Protein AF-A0A7Y5Q745-F1 (afdb_monomer)

Radius of gyration: 34.88 Å; Cα contacts (8 Å, |Δi|>4): 68; chains: 1; bounding box: 81×30×97 Å

Structure (mmCIF, N/CA/C/O backbone):
data_AF-A0A7Y5Q745-F1
#
_entry.id   AF-A0A7Y5Q745-F1
#
loop_
_atom_site.group_PDB
_atom_site.id
_atom_site.type_symbol
_atom_site.label_atom_id
_atom_site.label_alt_id
_atom_site.label_comp_id
_atom_site.label_asym_id
_atom_site.label_entity_id
_atom_site.label_seq_id
_atom_site.pdbx_PDB_ins_code
_atom_site.Cartn_x
_atom_site.Cartn_y
_atom_site.Cartn_z
_atom_site.occupancy
_atom_site.B_iso_or_equiv
_atom_site.auth_seq_id
_atom_site.auth_comp_id
_atom_site.auth_asym_id
_atom_site.auth_atom_id
_atom_site.pdbx_PDB_model_num
ATOM 1 N N . MET A 1 1 ? -34.577 -1.341 31.190 1.00 65.44 1 MET A N 1
ATOM 2 C CA . MET A 1 1 ? -33.169 -0.999 31.485 1.00 65.44 1 MET A CA 1
ATOM 3 C C . MET A 1 1 ? -32.660 0.020 30.482 1.00 65.44 1 MET A C 1
ATOM 5 O O . MET A 1 1 ? -33.186 0.067 29.373 1.00 65.44 1 MET A O 1
ATOM 9 N N . LYS A 1 2 ? -31.714 0.882 30.873 1.00 74.06 2 LYS A N 1
ATOM 10 C CA . LYS A 1 2 ? -31.113 1.861 29.951 1.00 74.06 2 LYS A CA 1
ATOM 11 C C . LYS A 1 2 ? -30.233 1.124 28.937 1.00 74.06 2 LYS A C 1
ATOM 13 O O . LYS A 1 2 ? -29.593 0.147 29.300 1.00 74.06 2 LYS A O 1
ATOM 18 N N . ARG A 1 3 ? -30.229 1.576 27.681 1.00 87.06 3 ARG A N 1
ATOM 19 C CA . ARG A 1 3 ? -29.323 1.048 26.651 1.00 87.06 3 ARG A CA 1
ATOM 20 C C . ARG A 1 3 ? -27.887 1.476 26.964 1.00 87.06 3 ARG A C 1
ATOM 22 O O . ARG A 1 3 ? -27.687 2.562 27.504 1.00 87.06 3 ARG A O 1
ATOM 29 N N . PHE A 1 4 ? -26.914 0.641 26.606 1.00 91.94 4 PHE A N 1
ATOM 30 C CA . PHE A 1 4 ? -25.501 0.998 26.686 1.00 91.94 4 PHE A CA 1
ATOM 31 C C . PHE A 1 4 ? -25.187 2.168 25.747 1.00 91.94 4 PHE A C 1
ATOM 33 O O . PHE A 1 4 ? -25.482 2.108 24.552 1.00 91.94 4 PHE A O 1
ATOM 40 N N . GLU A 1 5 ? -24.544 3.201 26.280 1.00 91.50 5 GLU A N 1
ATOM 41 C CA . GLU A 1 5 ? -24.056 4.344 25.517 1.00 91.50 5 GLU A CA 1
ATOM 42 C C . GLU A 1 5 ? -22.580 4.556 25.837 1.00 91.50 5 GLU A C 1
ATOM 44 O O . GLU A 1 5 ? -22.200 4.760 26.990 1.00 91.50 5 GLU A O 1
ATOM 49 N N . PHE A 1 6 ? -21.737 4.498 24.805 1.00 94.94 6 PHE A N 1
ATOM 50 C CA . PHE A 1 6 ? -20.313 4.756 24.954 1.00 94.94 6 PHE A CA 1
ATOM 51 C C . PHE A 1 6 ? -20.042 6.264 24.815 1.00 94.94 6 PHE A C 1
ATOM 53 O O . PHE A 1 6 ? -20.293 6.821 23.742 1.00 94.94 6 PHE A O 1
ATOM 60 N N . PRO A 1 7 ? -19.491 6.945 25.839 1.00 94.00 7 PRO A N 1
ATOM 61 C CA . PRO A 1 7 ? -19.324 8.403 25.815 1.00 94.00 7 PRO A CA 1
ATOM 62 C C . PRO A 1 7 ? -18.446 8.918 24.666 1.00 94.00 7 PRO A C 1
ATOM 64 O O . PRO A 1 7 ? -18.603 10.052 24.220 1.00 94.00 7 PRO A O 1
ATOM 67 N N . LEU A 1 8 ? -17.527 8.085 24.168 1.00 95.94 8 LEU A N 1
ATOM 68 C CA . LEU A 1 8 ? -16.593 8.434 23.096 1.00 95.94 8 LEU A CA 1
ATOM 69 C C . LEU A 1 8 ? -16.982 7.826 21.739 1.00 95.94 8 LEU A C 1
ATOM 71 O O . LEU A 1 8 ? -16.137 7.731 20.850 1.00 95.94 8 LEU A O 1
ATOM 75 N N . GLU A 1 9 ? -18.245 7.434 21.539 1.00 95.62 9 GLU A N 1
ATOM 76 C CA . GLU A 1 9 ? -18.700 6.794 20.294 1.00 95.62 9 GLU A CA 1
ATOM 77 C C . GLU A 1 9 ? -18.427 7.659 19.052 1.00 95.62 9 GLU A C 1
ATOM 79 O O . GLU A 1 9 ? -17.956 7.158 18.030 1.00 95.62 9 GLU A O 1
ATOM 84 N N . SER A 1 10 ? -18.642 8.975 19.142 1.00 96.50 10 SER A N 1
ATOM 85 C CA . SER A 1 10 ? -18.343 9.912 18.048 1.00 96.50 10 SER A CA 1
ATOM 86 C C . SER A 1 10 ? -16.850 9.955 17.710 1.00 96.50 10 SER A C 1
ATOM 88 O O . SER A 1 10 ? -16.479 9.964 16.536 1.00 96.50 10 SER A O 1
ATOM 90 N N . VAL A 1 11 ? -15.985 9.928 18.729 1.00 96.69 11 VAL A N 1
ATOM 91 C CA . VAL A 1 11 ? -14.525 9.914 18.547 1.00 96.69 11 VAL A CA 1
ATOM 92 C C . VAL A 1 11 ? -14.086 8.586 17.939 1.00 96.69 11 VAL A C 1
ATOM 94 O O . VAL A 1 11 ? -13.318 8.571 16.979 1.00 96.69 11 VAL A O 1
ATOM 97 N N . LEU A 1 12 ? -14.617 7.467 18.436 1.00 96.69 12 LEU A N 1
ATOM 98 C CA . LEU A 1 12 ? -14.337 6.141 17.895 1.00 96.69 12 LEU A CA 1
ATOM 99 C C . LEU A 1 12 ? -14.751 6.037 16.420 1.00 96.69 12 LEU A C 1
ATOM 101 O O . LEU A 1 12 ? -14.004 5.492 15.605 1.00 96.69 12 LEU A O 1
ATOM 105 N N . ARG A 1 13 ? -15.906 6.599 16.051 1.00 97.12 13 ARG A N 1
ATOM 106 C CA . ARG A 1 13 ? -16.363 6.661 14.657 1.00 97.12 13 ARG A CA 1
ATOM 107 C C . ARG A 1 13 ? -15.403 7.456 13.778 1.00 97.12 13 ARG A C 1
ATOM 109 O O . ARG A 1 13 ? -15.048 6.980 12.703 1.00 97.12 13 ARG A O 1
ATOM 116 N N . LEU A 1 14 ? -14.951 8.619 14.245 1.00 97.62 14 LEU A N 1
ATOM 117 C CA . LEU A 1 14 ? -13.972 9.431 13.523 1.00 97.62 14 LEU A CA 1
ATOM 118 C C . LEU A 1 14 ? -12.650 8.674 13.324 1.00 97.62 14 LEU A C 1
ATOM 120 O O . LEU A 1 14 ? -12.116 8.660 12.220 1.00 97.62 14 LEU A O 1
ATOM 124 N N . ARG A 1 15 ? -12.147 7.979 14.354 1.00 96.94 15 ARG A N 1
ATOM 125 C CA . ARG A 1 15 ? -10.908 7.183 14.249 1.00 96.94 15 ARG A CA 1
ATOM 126 C C . ARG A 1 15 ? -11.051 5.985 13.310 1.00 96.94 15 ARG A C 1
ATOM 128 O O . ARG A 1 15 ? -10.119 5.672 12.578 1.00 96.94 15 ARG A O 1
ATOM 135 N N . ARG A 1 16 ? -12.219 5.336 13.282 1.00 97.62 16 ARG A N 1
ATOM 136 C CA . ARG A 1 16 ? -12.532 4.282 12.298 1.00 97.62 16 ARG A CA 1
ATOM 137 C C . ARG A 1 16 ? -12.517 4.812 10.871 1.00 97.62 16 ARG A C 1
ATOM 139 O O . ARG A 1 16 ? -11.975 4.150 9.992 1.00 97.62 16 ARG A O 1
ATOM 146 N N . PHE A 1 17 ? -13.094 5.991 10.657 1.00 97.94 17 PHE A N 1
ATOM 147 C CA . PHE A 1 17 ? -13.080 6.642 9.353 1.00 97.94 17 PHE A CA 1
ATOM 148 C C . PHE A 1 17 ? -11.652 7.003 8.924 1.00 97.94 17 PHE A C 1
ATOM 150 O O . PHE A 1 17 ? -11.239 6.620 7.836 1.00 97.94 17 PHE A O 1
ATOM 157 N N . ALA A 1 18 ? -10.863 7.608 9.816 1.00 97.50 18 ALA A N 1
ATOM 158 C CA . ALA A 1 18 ? -9.463 7.936 9.547 1.00 97.50 18 ALA A CA 1
ATOM 159 C C . ALA A 1 18 ? -8.610 6.693 9.215 1.00 97.50 18 ALA A C 1
ATOM 161 O O . ALA A 1 18 ? -7.804 6.727 8.287 1.00 97.50 18 ALA A O 1
ATOM 162 N N . GLU A 1 19 ? -8.801 5.565 9.918 1.00 98.06 19 GLU A N 1
ATOM 163 C CA . GLU A 1 19 ? -8.130 4.308 9.551 1.00 98.06 19 GLU A CA 1
ATOM 164 C C . GLU A 1 19 ? -8.559 3.820 8.162 1.00 98.06 19 GLU A C 1
ATOM 166 O O . GLU A 1 19 ? -7.716 3.355 7.392 1.00 98.06 19 GLU A O 1
ATOM 171 N N . ALA A 1 20 ? -9.852 3.903 7.838 1.00 98.25 20 ALA A N 1
ATOM 172 C CA . ALA A 1 20 ? -10.365 3.485 6.538 1.00 98.25 20 ALA A CA 1
ATOM 173 C C . ALA A 1 20 ? -9.781 4.335 5.398 1.00 98.25 20 ALA A C 1
ATOM 175 O O . ALA A 1 20 ? -9.326 3.772 4.402 1.00 98.25 20 ALA A O 1
ATOM 176 N N . GLU A 1 21 ? -9.707 5.657 5.571 1.00 98.31 21 GLU A N 1
ATOM 177 C CA . GLU A 1 21 ? -9.063 6.561 4.612 1.00 98.31 21 GLU A CA 1
ATOM 178 C C . GLU A 1 21 ? -7.567 6.260 4.461 1.00 98.31 21 GLU A C 1
ATOM 180 O O . GLU A 1 21 ? -7.070 6.127 3.342 1.00 98.31 21 GLU A O 1
ATOM 185 N N . ALA A 1 22 ? -6.843 6.072 5.569 1.00 98.25 22 ALA A N 1
ATOM 186 C CA . ALA A 1 22 ? -5.422 5.726 5.527 1.00 98.25 22 ALA A CA 1
ATOM 187 C C . ALA A 1 22 ? -5.180 4.373 4.834 1.00 98.25 22 ALA A C 1
ATOM 189 O O . ALA A 1 22 ? -4.226 4.221 4.066 1.00 98.25 22 ALA A O 1
ATOM 190 N N . ARG A 1 23 ? -6.069 3.395 5.052 1.00 98.44 23 ARG A N 1
ATOM 191 C CA . ARG A 1 23 ? -6.037 2.100 4.365 1.00 98.44 23 ARG A CA 1
ATOM 192 C C . ARG A 1 23 ? -6.264 2.257 2.865 1.00 98.44 23 ARG A C 1
ATOM 194 O O . ARG A 1 23 ? -5.543 1.633 2.089 1.00 98.44 23 ARG A O 1
ATOM 201 N N . GLN A 1 24 ? -7.245 3.059 2.459 1.00 98.56 24 GLN A N 1
ATOM 202 C CA . GLN A 1 24 ? -7.512 3.317 1.047 1.00 98.56 24 GLN A CA 1
ATOM 203 C C . GLN A 1 24 ? -6.310 4.004 0.384 1.00 98.56 24 GLN A C 1
ATOM 205 O O . GLN A 1 24 ? -5.830 3.539 -0.648 1.00 98.56 24 GLN A O 1
ATOM 210 N N . ALA A 1 25 ? -5.748 5.034 1.020 1.00 98.44 25 ALA A N 1
ATOM 211 C CA . ALA A 1 25 ? -4.560 5.722 0.522 1.00 98.44 25 ALA A CA 1
ATOM 212 C C . ALA A 1 25 ? -3.355 4.775 0.362 1.00 98.44 25 ALA A C 1
ATOM 214 O O . ALA A 1 25 ? -2.613 4.870 -0.617 1.00 98.44 25 ALA A O 1
ATOM 215 N N . LEU A 1 26 ? -3.172 3.829 1.292 1.00 98.62 26 LEU A N 1
ATOM 216 C CA . LEU A 1 26 ? -2.154 2.784 1.174 1.00 98.62 26 LEU A CA 1
ATOM 217 C C . LEU A 1 26 ? -2.419 1.856 -0.021 1.00 98.62 26 LEU A C 1
ATOM 219 O O . LEU A 1 26 ? -1.489 1.532 -0.755 1.00 98.62 26 LEU A O 1
ATOM 223 N N . GLN A 1 27 ? -3.667 1.434 -0.240 1.00 98.62 27 GLN A N 1
ATOM 224 C CA . GLN A 1 27 ? -4.025 0.592 -1.386 1.00 98.62 27 GLN A CA 1
ATOM 225 C C . GLN A 1 27 ? -3.738 1.292 -2.718 1.00 98.62 27 GLN A C 1
ATOM 227 O O . GLN A 1 27 ? -3.166 0.682 -3.622 1.00 98.62 27 GLN A O 1
ATOM 232 N N . GLU A 1 28 ? -4.070 2.577 -2.823 1.00 98.56 28 GLU A N 1
ATOM 233 C CA . GLU A 1 28 ? -3.775 3.390 -4.004 1.00 98.56 28 GLU A CA 1
ATOM 234 C C . GLU A 1 28 ? -2.263 3.534 -4.238 1.00 98.56 28 GLU A C 1
ATOM 236 O O . GLU A 1 28 ? -1.797 3.381 -5.368 1.00 98.56 28 GLU A O 1
ATOM 241 N N . ALA A 1 29 ? -1.478 3.767 -3.180 1.00 98.56 29 ALA A N 1
ATOM 242 C CA . ALA A 1 29 ? -0.019 3.838 -3.274 1.00 98.56 29 ALA A CA 1
ATOM 243 C C . ALA A 1 29 ? 0.593 2.507 -3.744 1.00 98.56 29 ALA A C 1
ATOM 245 O O . ALA A 1 29 ? 1.449 2.493 -4.629 1.00 98.56 29 ALA A O 1
ATOM 246 N N . VAL A 1 30 ? 0.110 1.376 -3.217 1.00 98.69 30 VAL A N 1
ATOM 247 C CA . VAL A 1 30 ? 0.548 0.037 -3.644 1.00 98.69 30 VAL A CA 1
ATOM 248 C C . VAL A 1 30 ? 0.197 -0.215 -5.112 1.00 98.69 30 VAL A C 1
ATOM 250 O O . VAL A 1 30 ? 1.033 -0.718 -5.861 1.00 98.69 30 VAL A O 1
ATOM 253 N N . ALA A 1 31 ? -0.999 0.177 -5.558 1.00 98.62 31 ALA A N 1
ATOM 254 C CA . ALA A 1 31 ? -1.400 0.037 -6.958 1.00 98.62 31 ALA A CA 1
ATOM 255 C C . ALA A 1 31 ? -0.498 0.852 -7.905 1.00 98.62 31 ALA A C 1
ATOM 257 O O . ALA A 1 31 ? -0.084 0.344 -8.954 1.00 98.62 31 ALA A O 1
ATOM 258 N N . ARG A 1 32 ? -0.133 2.084 -7.518 1.00 98.50 32 ARG A N 1
ATOM 259 C CA . ARG A 1 32 ? 0.837 2.909 -8.261 1.00 98.50 32 ARG A CA 1
ATOM 260 C C . ARG A 1 32 ? 2.218 2.257 -8.311 1.00 98.50 32 ARG A C 1
ATOM 262 O O . ARG A 1 32 ? 2.786 2.147 -9.394 1.00 98.50 32 ARG A O 1
ATOM 269 N N . ARG A 1 33 ? 2.721 1.764 -7.173 1.00 98.62 33 ARG A N 1
ATOM 270 C CA . ARG A 1 33 ? 4.011 1.059 -7.082 1.00 98.62 33 ARG A CA 1
ATOM 271 C C . ARG A 1 33 ? 4.055 -0.162 -7.999 1.00 98.62 33 ARG A C 1
ATOM 273 O O . ARG A 1 33 ? 5.018 -0.327 -8.740 1.00 98.62 33 ARG A O 1
ATOM 280 N N . ASN A 1 34 ? 3.004 -0.980 -7.998 1.00 98.56 34 ASN A N 1
ATOM 281 C CA . ASN A 1 34 ? 2.922 -2.159 -8.863 1.00 98.56 34 ASN A CA 1
ATOM 282 C C . ASN A 1 34 ? 2.885 -1.769 -10.346 1.00 98.56 34 ASN A C 1
ATOM 284 O O . ASN A 1 34 ? 3.600 -2.349 -11.154 1.00 98.56 34 ASN A O 1
ATOM 288 N N . SER A 1 35 ? 2.129 -0.725 -10.695 1.00 98.38 35 SER A N 1
ATOM 289 C CA . SER A 1 35 ? 2.083 -0.216 -12.072 1.00 98.38 35 SER A CA 1
ATOM 290 C C . SER A 1 35 ? 3.452 0.291 -12.549 1.00 98.38 35 SER A C 1
ATOM 292 O O . SER A 1 35 ? 3.829 0.063 -13.701 1.00 98.38 35 SER A O 1
ATOM 294 N N . ALA A 1 36 ? 4.207 0.962 -11.670 1.00 98.31 36 ALA A N 1
ATOM 295 C CA . ALA A 1 36 ? 5.566 1.420 -11.952 1.00 98.31 36 ALA A CA 1
ATOM 296 C C . ALA A 1 36 ? 6.546 0.245 -12.120 1.00 98.31 36 ALA A C 1
ATOM 298 O O . ALA A 1 36 ? 7.346 0.242 -13.056 1.00 98.31 36 ALA A O 1
ATOM 299 N N . GLU A 1 37 ? 6.446 -0.780 -11.271 1.00 98.56 37 GLU A N 1
ATOM 300 C CA . GLU A 1 37 ? 7.247 -2.001 -11.389 1.00 98.56 37 GLU A CA 1
ATOM 301 C C . GLU A 1 37 ? 6.953 -2.747 -12.699 1.00 98.56 37 GLU A C 1
ATOM 303 O O . GLU A 1 37 ? 7.884 -3.110 -13.418 1.00 98.56 37 GLU A O 1
ATOM 308 N N . ASP A 1 38 ? 5.681 -2.903 -13.069 1.00 98.50 38 ASP A N 1
ATOM 309 C CA . ASP A 1 38 ? 5.273 -3.535 -14.329 1.00 98.50 38 ASP A CA 1
ATOM 310 C C . ASP A 1 38 ? 5.770 -2.758 -15.555 1.00 98.50 38 ASP A C 1
ATOM 312 O O . ASP A 1 38 ? 6.112 -3.343 -16.588 1.00 98.50 38 ASP A O 1
ATOM 316 N N . ALA A 1 39 ? 5.792 -1.424 -15.485 1.00 98.00 39 ALA A N 1
ATOM 317 C CA . ALA A 1 39 ? 6.363 -0.588 -16.537 1.00 98.00 39 ALA A CA 1
ATOM 318 C C . ALA A 1 39 ? 7.876 -0.823 -16.672 1.00 98.00 39 ALA A C 1
ATOM 320 O O . ALA A 1 39 ? 8.353 -1.079 -17.778 1.00 98.00 39 ALA A O 1
ATOM 321 N N . LEU A 1 40 ? 8.605 -0.834 -15.553 1.00 98.38 40 LEU A N 1
ATOM 322 C CA . LEU A 1 40 ? 10.042 -1.101 -15.530 1.00 98.38 40 LEU A CA 1
ATOM 323 C C . LEU A 1 40 ? 10.381 -2.505 -16.044 1.00 98.38 40 LEU A C 1
ATOM 325 O O . LEU A 1 40 ? 11.295 -2.674 -16.851 1.00 98.38 40 LEU A O 1
ATOM 329 N N . GLN A 1 41 ? 9.632 -3.525 -15.621 1.00 98.25 41 GLN A N 1
ATOM 330 C CA . GLN A 1 41 ? 9.830 -4.894 -16.094 1.00 98.25 41 GLN A CA 1
ATOM 331 C C . GLN A 1 41 ? 9.593 -5.018 -17.601 1.00 98.25 41 GLN A C 1
ATOM 333 O O . GLN A 1 41 ? 10.348 -5.717 -18.279 1.00 98.25 41 GLN A O 1
ATOM 338 N N . ARG A 1 42 ? 8.583 -4.328 -18.146 1.00 98.38 42 ARG A N 1
ATOM 339 C CA . ARG A 1 42 ? 8.341 -4.286 -19.595 1.00 98.38 42 ARG A CA 1
ATOM 340 C C . ARG A 1 42 ? 9.515 -3.664 -20.345 1.00 98.38 42 ARG A C 1
ATOM 342 O O . ARG A 1 42 ? 9.991 -4.276 -21.297 1.00 98.38 42 ARG A O 1
ATOM 349 N N . THR A 1 43 ? 10.034 -2.528 -19.885 1.00 98.12 43 THR A N 1
ATOM 350 C CA . THR A 1 43 ? 11.208 -1.887 -20.501 1.00 98.12 43 THR A CA 1
ATOM 351 C C . THR A 1 43 ? 12.445 -2.781 -20.422 1.00 98.12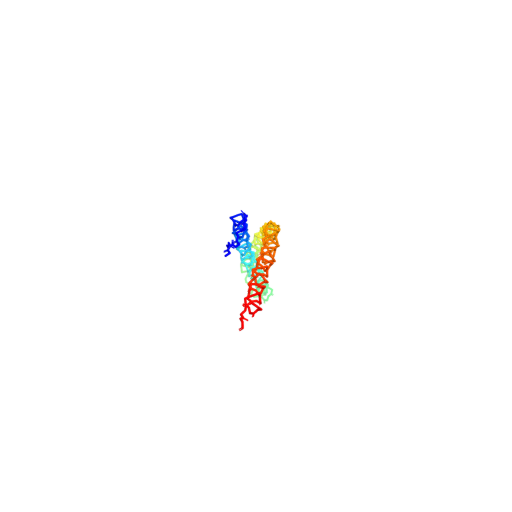 43 THR A C 1
ATOM 353 O O . THR A 1 43 ? 13.151 -2.950 -21.410 1.00 98.12 43 THR A O 1
ATOM 356 N N . ARG A 1 44 ? 12.685 -3.446 -19.284 1.00 97.88 44 ARG A N 1
ATOM 357 C CA . ARG A 1 44 ? 13.801 -4.399 -19.138 1.00 97.88 44 ARG A CA 1
ATOM 358 C C . ARG A 1 44 ? 13.699 -5.579 -20.106 1.00 97.88 44 ARG A C 1
ATOM 360 O O . ARG A 1 44 ? 14.716 -5.996 -20.654 1.00 97.88 44 ARG A O 1
ATOM 367 N N . ARG A 1 45 ? 12.488 -6.091 -20.359 1.00 98.12 45 ARG A N 1
ATOM 368 C CA . ARG A 1 45 ? 12.261 -7.120 -21.391 1.00 98.12 45 ARG A CA 1
ATOM 369 C C . ARG A 1 45 ? 12.563 -6.584 -22.789 1.00 98.12 45 ARG A C 1
ATOM 371 O O . ARG A 1 45 ? 13.284 -7.237 -23.528 1.00 98.12 45 ARG A O 1
ATOM 378 N N . GLN A 1 46 ? 12.113 -5.370 -23.114 1.00 97.69 46 GLN A N 1
ATOM 379 C CA . GLN A 1 46 ? 12.427 -4.729 -24.398 1.00 97.69 46 GLN A CA 1
ATOM 380 C C . GLN A 1 46 ? 13.936 -4.548 -24.609 1.00 97.69 46 GLN A C 1
ATOM 382 O O . GLN A 1 46 ? 14.428 -4.815 -25.702 1.00 97.69 46 GLN A O 1
ATOM 387 N N . ILE A 1 47 ? 14.680 -4.157 -23.567 1.00 97.50 47 ILE A N 1
ATOM 388 C CA . ILE A 1 47 ? 16.149 -4.077 -23.611 1.00 97.50 47 ILE A CA 1
ATOM 389 C C . ILE A 1 47 ? 16.750 -5.453 -23.906 1.00 97.50 47 ILE A C 1
ATOM 391 O O . ILE A 1 47 ? 17.609 -5.570 -24.781 1.00 97.50 47 ILE A O 1
ATOM 395 N N . ALA A 1 48 ? 16.303 -6.499 -23.205 1.00 96.50 48 ALA A N 1
ATOM 396 C CA . ALA A 1 48 ? 16.795 -7.859 -23.416 1.00 96.50 48 ALA A CA 1
ATOM 397 C C . ALA A 1 48 ? 16.525 -8.349 -24.850 1.00 96.50 48 ALA A C 1
ATOM 399 O O . ALA A 1 48 ? 17.434 -8.860 -25.504 1.00 96.50 48 ALA A O 1
ATOM 400 N N . ASP A 1 49 ? 15.319 -8.113 -25.369 1.00 95.00 49 ASP A N 1
ATOM 401 C CA . ASP A 1 49 ? 14.924 -8.483 -26.730 1.00 95.00 49 ASP A CA 1
ATOM 402 C C . ASP A 1 49 ? 15.712 -7.694 -27.788 1.00 95.00 49 ASP A C 1
ATOM 404 O O . ASP A 1 49 ? 16.185 -8.259 -28.776 1.00 95.00 49 ASP A O 1
ATOM 408 N N . ALA A 1 50 ? 15.896 -6.383 -27.598 1.00 93.12 50 ALA A N 1
ATOM 409 C CA . ALA A 1 50 ? 16.711 -5.546 -28.480 1.00 93.12 50 ALA A CA 1
ATOM 410 C C . ALA A 1 50 ? 18.183 -5.987 -28.480 1.00 93.12 50 ALA A C 1
ATOM 412 O O . ALA A 1 50 ? 18.790 -6.113 -29.544 1.00 93.12 50 ALA A O 1
ATOM 413 N N . THR A 1 51 ? 18.728 -6.321 -27.310 1.00 93.94 51 THR A N 1
ATOM 414 C CA . THR A 1 51 ? 20.101 -6.823 -27.170 1.00 93.94 51 THR A CA 1
ATOM 415 C C . THR A 1 51 ? 20.268 -8.179 -27.859 1.00 93.94 51 THR A C 1
ATOM 417 O O . THR A 1 51 ? 21.236 -8.385 -28.591 1.00 93.94 51 THR A O 1
ATOM 420 N N . ALA A 1 52 ? 19.308 -9.095 -27.689 1.00 92.31 52 ALA A N 1
ATOM 421 C CA . ALA A 1 52 ? 19.325 -10.404 -28.340 1.00 92.31 52 ALA A CA 1
ATOM 422 C C . ALA A 1 52 ? 19.238 -10.289 -29.871 1.00 92.31 52 ALA A C 1
ATOM 424 O O . ALA A 1 52 ? 19.987 -10.963 -30.581 1.00 92.31 52 ALA A O 1
ATOM 425 N N . ARG A 1 53 ? 18.377 -9.397 -30.387 1.00 89.25 53 ARG A N 1
ATOM 426 C CA . ARG A 1 53 ? 18.281 -9.098 -31.828 1.00 89.25 53 ARG A CA 1
ATOM 427 C C . ARG A 1 53 ? 19.600 -8.563 -32.379 1.00 89.25 53 ARG A C 1
ATOM 429 O O . ARG A 1 53 ? 20.059 -9.043 -33.414 1.00 89.25 53 ARG A O 1
ATOM 436 N N . LEU A 1 54 ? 20.223 -7.619 -31.672 1.00 88.94 54 LEU A N 1
ATOM 437 C CA . LEU A 1 54 ? 21.502 -7.042 -32.076 1.00 88.94 54 LEU A CA 1
ATOM 438 C C . LEU A 1 54 ? 22.614 -8.099 -32.094 1.00 88.94 54 LEU A C 1
ATOM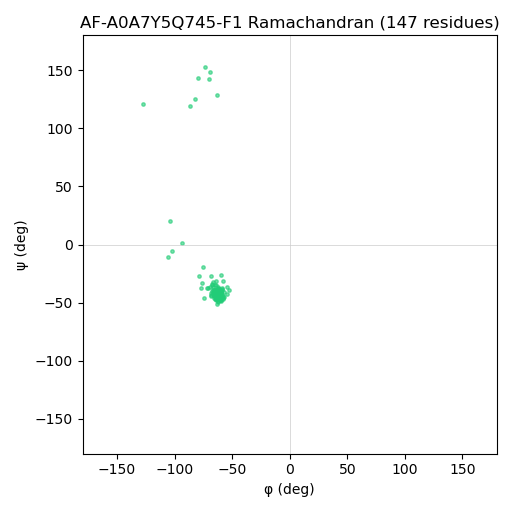 440 O O . LEU A 1 54 ? 23.358 -8.179 -33.065 1.00 88.94 54 LEU A O 1
ATOM 444 N N . ALA A 1 55 ? 22.700 -8.943 -31.063 1.00 87.94 55 ALA A N 1
ATOM 445 C CA . ALA A 1 55 ? 23.705 -10.002 -30.979 1.00 87.94 55 ALA A CA 1
ATOM 446 C C . ALA A 1 55 ? 23.519 -11.091 -32.054 1.00 87.94 55 ALA A C 1
ATOM 448 O O . ALA A 1 55 ? 24.499 -11.548 -32.639 1.00 87.94 55 ALA A O 1
ATOM 449 N N . GLY A 1 56 ? 22.275 -11.495 -32.336 1.00 86.12 56 GLY A N 1
ATOM 450 C CA . GLY A 1 56 ? 21.968 -12.552 -33.306 1.00 86.12 56 GLY A CA 1
ATOM 451 C C . GLY A 1 56 ? 22.017 -12.113 -34.774 1.00 86.12 56 GLY A C 1
ATOM 452 O O . GLY A 1 56 ? 22.272 -12.941 -35.645 1.00 86.12 56 GLY A O 1
ATOM 453 N N . GLY A 1 57 ? 21.778 -10.829 -35.062 1.00 80.81 57 GLY A N 1
ATOM 454 C CA . GLY A 1 57 ? 21.704 -10.284 -36.424 1.00 80.81 57 GLY A CA 1
ATOM 455 C C . GLY A 1 57 ? 22.948 -9.528 -36.896 1.00 80.81 57 GLY A C 1
ATOM 456 O O . GLY A 1 57 ? 23.011 -9.146 -38.064 1.00 80.81 57 GLY A O 1
ATOM 457 N N . MET A 1 58 ? 23.940 -9.313 -36.025 1.00 76.75 58 MET A N 1
ATOM 458 C CA . MET A 1 58 ? 25.038 -8.363 -36.258 1.00 76.75 58 MET A CA 1
ATOM 459 C C . MET A 1 58 ? 25.808 -8.589 -37.567 1.00 76.75 58 MET A C 1
ATOM 461 O O . MET A 1 58 ? 26.205 -7.628 -38.216 1.00 76.75 58 MET A O 1
ATOM 465 N N . SER A 1 59 ? 26.008 -9.846 -37.975 1.00 77.50 59 SER A N 1
ATOM 466 C CA . SER A 1 59 ? 26.754 -10.199 -39.191 1.00 77.50 59 SER A CA 1
ATOM 467 C C . SER A 1 59 ? 25.985 -9.950 -40.494 1.00 77.50 59 SER A C 1
ATOM 469 O O . SER A 1 59 ? 26.604 -9.861 -41.552 1.00 77.50 59 SER A 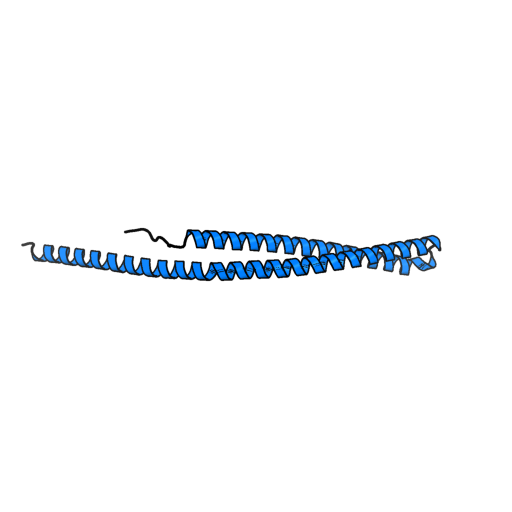O 1
ATOM 471 N N . ALA A 1 60 ? 24.656 -9.835 -40.429 1.00 83.19 60 ALA A N 1
ATOM 472 C CA . ALA A 1 60 ? 23.779 -9.615 -41.580 1.00 83.19 60 ALA A CA 1
ATOM 473 C C . ALA A 1 60 ? 23.234 -8.176 -41.658 1.00 83.19 60 ALA A C 1
ATOM 475 O O . ALA A 1 60 ? 22.648 -7.796 -42.673 1.00 83.19 60 ALA A O 1
ATOM 476 N N . MET A 1 61 ? 23.421 -7.380 -40.602 1.00 85.50 61 MET A N 1
ATOM 477 C CA . MET A 1 61 ? 22.927 -6.008 -40.513 1.00 85.50 61 MET A CA 1
ATOM 478 C C . MET A 1 61 ? 23.813 -5.020 -41.269 1.00 85.50 61 MET A C 1
ATOM 480 O O . MET A 1 61 ? 25.044 -5.085 -41.258 1.00 85.50 61 MET A O 1
ATOM 484 N N . ARG A 1 62 ? 23.177 -4.024 -41.885 1.00 90.19 62 ARG A N 1
ATOM 485 C CA . ARG A 1 62 ? 23.869 -2.858 -42.445 1.00 90.19 62 ARG A CA 1
ATOM 486 C C . ARG A 1 62 ? 24.331 -1.937 -41.317 1.00 90.19 62 ARG A C 1
ATOM 488 O O . ARG A 1 62 ? 23.676 -1.827 -40.285 1.00 90.19 62 ARG A O 1
ATOM 495 N N . ALA A 1 63 ? 25.399 -1.173 -41.548 1.00 86.31 63 ALA A N 1
ATOM 496 C CA . ALA A 1 63 ? 25.939 -0.238 -40.552 1.00 86.31 63 ALA A CA 1
ATOM 497 C C . ALA A 1 63 ? 24.880 0.733 -39.980 1.00 86.31 63 ALA A C 1
ATOM 499 O O . ALA A 1 63 ? 24.858 0.989 -38.780 1.00 86.31 63 ALA A O 1
ATOM 500 N N . ALA A 1 64 ? 23.957 1.225 -40.816 1.00 88.88 64 ALA A N 1
ATOM 501 C CA . ALA A 1 64 ? 22.862 2.089 -40.370 1.00 88.88 64 ALA A CA 1
ATOM 502 C C . ALA A 1 64 ? 21.872 1.381 -39.421 1.00 88.88 64 ALA A C 1
ATOM 504 O O . ALA A 1 64 ? 21.365 1.999 -38.489 1.00 88.88 64 ALA A O 1
ATOM 505 N N . GLU A 1 65 ? 21.616 0.087 -39.625 1.00 88.56 65 GLU A N 1
ATOM 506 C CA . GLU A 1 65 ? 20.717 -0.718 -38.784 1.00 88.56 65 GLU A CA 1
ATOM 507 C C . GLU A 1 65 ? 21.346 -0.989 -37.412 1.00 88.56 65 GLU A C 1
ATOM 509 O O . GLU A 1 65 ? 20.661 -0.919 -36.391 1.00 88.56 65 GLU A O 1
ATOM 514 N N . VAL A 1 66 ? 22.665 -1.205 -37.379 1.00 88.06 66 VAL A N 1
ATOM 515 C CA . VAL A 1 66 ? 23.436 -1.327 -36.133 1.00 88.06 66 VAL A CA 1
ATOM 516 C C . VAL A 1 66 ? 23.369 -0.025 -35.331 1.00 88.06 66 VAL A C 1
ATOM 518 O O . VAL A 1 66 ? 23.037 -0.053 -34.149 1.00 88.06 66 VAL A O 1
ATOM 521 N N . VAL A 1 67 ? 23.610 1.128 -35.967 1.00 91.00 67 VAL A N 1
ATOM 522 C CA . VAL A 1 67 ? 23.526 2.444 -35.300 1.00 91.00 67 VAL A CA 1
ATOM 523 C C . VAL A 1 67 ? 22.122 2.715 -34.756 1.00 91.00 67 VAL A C 1
ATOM 525 O O . VAL A 1 67 ? 21.983 3.198 -33.633 1.00 91.00 67 VAL A O 1
ATOM 528 N N . ASN A 1 68 ? 21.075 2.390 -35.517 1.00 91.25 68 ASN A N 1
ATOM 529 C CA . ASN A 1 68 ? 19.695 2.561 -35.058 1.00 91.25 68 ASN A CA 1
ATOM 530 C C . ASN A 1 68 ? 19.370 1.662 -33.857 1.00 91.25 68 ASN A C 1
ATOM 532 O O . ASN A 1 68 ? 18.715 2.121 -32.926 1.00 91.25 68 ASN A O 1
ATOM 536 N N . SER A 1 69 ? 19.870 0.425 -33.848 1.00 91.38 69 SER A N 1
ATOM 537 C CA . SER A 1 69 ? 19.670 -0.512 -32.734 1.00 91.38 69 SER A CA 1
ATOM 538 C C . SER A 1 69 ? 20.350 -0.030 -31.450 1.00 91.38 69 SER A C 1
ATOM 540 O O . SER A 1 69 ? 19.771 -0.122 -30.372 1.00 91.38 69 SER A O 1
ATOM 542 N N . TRP A 1 70 ? 21.553 0.546 -31.553 1.00 92.38 70 TRP A N 1
ATOM 543 C CA . TRP A 1 70 ? 22.221 1.170 -30.406 1.00 92.38 70 TRP A CA 1
ATOM 544 C C . TRP A 1 70 ? 21.437 2.366 -29.860 1.00 92.38 70 TRP A C 1
ATOM 546 O O . TRP A 1 70 ? 21.236 2.458 -28.656 1.00 92.38 70 TRP A O 1
ATOM 556 N N . ARG A 1 71 ? 20.907 3.230 -30.735 1.00 94.50 71 ARG A N 1
ATOM 557 C CA . ARG A 1 71 ? 20.053 4.354 -30.311 1.00 94.50 71 ARG A CA 1
ATOM 558 C C . ARG A 1 71 ? 18.762 3.896 -29.628 1.00 94.50 71 ARG A C 1
ATOM 560 O O . ARG A 1 71 ? 18.324 4.536 -28.677 1.00 94.50 71 ARG A O 1
ATOM 567 N N . GLU A 1 72 ? 18.145 2.815 -30.110 1.00 95.19 72 GLU A N 1
ATOM 568 C CA . GLU A 1 72 ? 16.984 2.196 -29.454 1.00 95.19 72 GLU A CA 1
ATOM 569 C C . GLU A 1 72 ? 17.351 1.728 -28.040 1.00 95.19 72 GLU A C 1
ATOM 571 O O . GLU A 1 72 ? 16.630 2.033 -27.091 1.00 95.19 72 GLU A O 1
ATOM 576 N N . LEU A 1 73 ? 18.491 1.046 -27.883 1.00 96.06 73 LEU A N 1
ATOM 577 C CA . LEU A 1 73 ? 18.981 0.592 -26.580 1.00 96.06 73 LEU A CA 1
ATOM 578 C C . LEU A 1 73 ? 19.271 1.752 -25.623 1.00 96.06 73 LEU A C 1
ATOM 580 O O . LEU A 1 73 ? 18.853 1.680 -24.469 1.00 96.06 73 LEU A O 1
ATOM 584 N N . ASP A 1 74 ? 19.913 2.823 -26.094 1.00 97.12 74 ASP A N 1
ATOM 585 C CA . ASP A 1 74 ? 20.184 4.016 -25.282 1.00 97.12 74 ASP A CA 1
ATOM 586 C C . ASP A 1 74 ? 18.877 4.651 -24.782 1.00 97.12 74 ASP A C 1
ATOM 588 O O . ASP A 1 74 ? 18.723 4.925 -23.590 1.00 97.12 74 ASP A O 1
ATOM 592 N N . LEU A 1 75 ? 17.884 4.805 -25.666 1.00 97.69 75 LEU A N 1
ATOM 593 C CA . LEU A 1 75 ? 16.572 5.346 -25.301 1.00 97.69 75 LEU A CA 1
ATOM 594 C C . LEU A 1 75 ? 15.843 4.459 -24.281 1.00 97.69 75 LEU A C 1
ATOM 596 O O . LEU A 1 75 ? 15.217 4.961 -23.339 1.00 97.69 75 LEU A O 1
ATOM 600 N N . LEU A 1 76 ? 15.901 3.137 -24.458 1.00 98.00 76 LEU A N 1
ATOM 601 C CA . LEU A 1 76 ? 15.306 2.187 -23.522 1.00 98.00 76 LEU A CA 1
ATOM 602 C C . LEU A 1 76 ? 16.018 2.218 -22.164 1.00 98.00 76 LEU A C 1
ATOM 604 O O . LEU A 1 76 ? 15.347 2.168 -21.133 1.00 98.00 76 LEU A O 1
ATOM 608 N N . ALA A 1 77 ? 17.345 2.354 -22.142 1.00 97.31 77 ALA A N 1
ATOM 609 C CA . ALA A 1 77 ? 18.125 2.486 -20.916 1.00 97.31 77 ALA A CA 1
ATOM 610 C C . ALA A 1 77 ? 17.780 3.780 -20.160 1.00 97.31 77 ALA A C 1
ATOM 612 O O . ALA A 1 77 ? 17.510 3.738 -18.959 1.00 97.31 77 ALA A O 1
ATOM 613 N N . GLU A 1 78 ? 17.687 4.917 -20.857 1.00 98.06 78 GLU A N 1
ATOM 614 C CA . GLU A 1 78 ? 17.215 6.173 -20.261 1.00 98.06 78 GLU A CA 1
ATOM 615 C C . GLU A 1 78 ? 15.791 6.051 -19.705 1.00 98.06 78 GLU A C 1
ATOM 617 O O . GLU A 1 78 ? 15.473 6.589 -18.640 1.00 98.06 78 GLU A O 1
ATOM 622 N N . THR A 1 79 ? 14.916 5.344 -20.421 1.00 98.12 79 THR A N 1
ATOM 623 C CA . THR A 1 79 ? 13.536 5.099 -19.986 1.00 98.12 79 THR A CA 1
ATOM 624 C C . THR A 1 79 ? 13.500 4.236 -18.726 1.00 98.12 79 THR A C 1
ATOM 626 O O . THR A 1 79 ? 12.771 4.564 -17.789 1.00 98.12 79 THR A O 1
ATOM 629 N N . ALA A 1 80 ? 14.316 3.181 -18.665 1.00 98.19 80 ALA A N 1
ATOM 630 C CA . ALA A 1 80 ? 14.430 2.321 -17.492 1.00 98.19 80 ALA A CA 1
ATOM 631 C C . ALA A 1 80 ? 14.936 3.101 -16.270 1.00 98.19 80 ALA A C 1
ATOM 633 O O . ALA A 1 80 ? 14.334 2.997 -15.205 1.00 98.19 80 ALA A O 1
ATOM 634 N N . LEU A 1 81 ? 15.954 3.956 -16.428 1.00 98.25 81 LEU A N 1
ATOM 635 C CA . LEU A 1 81 ? 16.461 4.811 -15.346 1.00 98.25 81 LEU A CA 1
ATOM 636 C C . LEU A 1 81 ? 15.379 5.746 -14.787 1.00 98.25 81 LEU A C 1
ATOM 638 O O . LEU A 1 81 ? 15.227 5.882 -13.572 1.00 98.25 81 LEU A O 1
ATOM 642 N N . LYS A 1 82 ? 14.579 6.369 -15.662 1.00 98.19 82 LYS A N 1
ATOM 643 C CA . LYS A 1 82 ? 13.445 7.212 -15.238 1.00 98.19 82 LYS A CA 1
ATOM 644 C C . L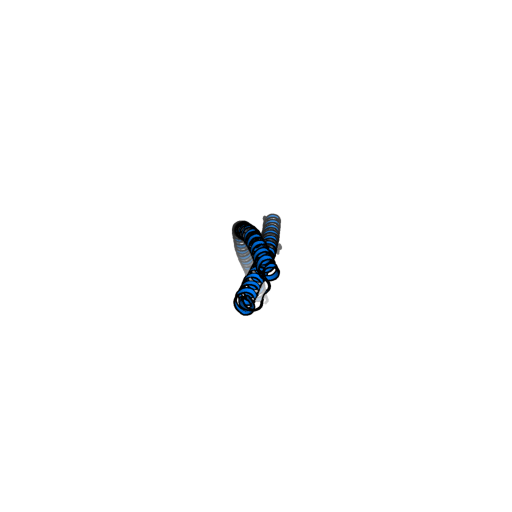YS A 1 82 ? 12.390 6.394 -14.488 1.00 98.19 82 LYS A C 1
ATOM 646 O O . LYS A 1 82 ? 11.875 6.844 -13.468 1.00 98.19 82 LYS A O 1
ATOM 651 N N . GLN A 1 83 ? 12.079 5.191 -14.965 1.00 98.12 83 GLN A N 1
ATOM 652 C CA . GLN A 1 83 ? 11.119 4.294 -14.317 1.00 98.12 83 GLN A CA 1
ATOM 653 C C . GLN A 1 83 ? 11.621 3.762 -12.967 1.00 98.12 83 GLN A C 1
ATOM 655 O O . GLN A 1 83 ? 10.819 3.615 -12.050 1.00 98.12 83 GLN A O 1
ATOM 660 N N . GLU A 1 84 ? 12.924 3.527 -12.811 1.00 98.38 84 GLU A N 1
ATOM 661 C CA . GLU A 1 84 ? 13.544 3.169 -11.528 1.00 98.38 84 GLU A CA 1
ATOM 662 C C . GLU A 1 84 ? 13.405 4.295 -10.501 1.00 98.38 84 GLU A C 1
ATOM 664 O O . GLU A 1 84 ? 13.030 4.037 -9.357 1.00 98.38 84 GLU A O 1
ATOM 669 N N . ALA A 1 85 ? 13.625 5.547 -10.913 1.00 98.19 85 ALA A N 1
ATOM 670 C CA . ALA A 1 85 ? 13.408 6.703 -10.046 1.00 98.19 85 ALA A CA 1
ATOM 671 C C . ALA A 1 85 ? 11.938 6.813 -9.595 1.00 98.19 85 ALA A C 1
ATOM 673 O O . ALA A 1 85 ? 11.672 6.968 -8.403 1.00 98.19 85 ALA A O 1
ATOM 674 N N . ILE A 1 86 ? 10.987 6.646 -10.523 1.00 98.19 86 ILE A N 1
ATOM 675 C CA . ILE A 1 86 ? 9.544 6.648 -10.225 1.00 98.19 86 ILE A CA 1
ATOM 676 C C . ILE A 1 86 ? 9.172 5.499 -9.280 1.00 98.19 86 ILE A C 1
ATOM 678 O O . ILE A 1 86 ? 8.400 5.695 -8.341 1.00 98.19 86 ILE A O 1
ATOM 682 N N . LEU A 1 87 ? 9.711 4.296 -9.502 1.00 98.50 87 LEU A N 1
ATOM 683 C CA . LEU A 1 87 ? 9.464 3.150 -8.630 1.00 98.50 87 LEU A CA 1
ATOM 684 C C . LEU A 1 87 ? 9.967 3.431 -7.210 1.00 98.50 87 LEU A C 1
ATOM 686 O O . LEU A 1 87 ? 9.225 3.212 -6.254 1.00 98.50 87 LEU A O 1
ATOM 690 N N . ALA A 1 88 ? 11.171 3.989 -7.072 1.00 98.38 88 ALA A N 1
ATOM 691 C CA . ALA A 1 88 ? 11.726 4.365 -5.776 1.00 98.38 88 ALA A CA 1
ATOM 692 C C . ALA A 1 88 ? 10.872 5.427 -5.059 1.00 98.38 88 ALA A C 1
ATOM 694 O O . ALA A 1 88 ? 10.691 5.364 -3.843 1.00 98.38 88 ALA A O 1
ATOM 695 N N . GLU A 1 89 ? 10.316 6.401 -5.783 1.00 98.44 89 GLU A N 1
ATOM 696 C CA . GLU A 1 89 ? 9.357 7.360 -5.218 1.00 98.44 89 GLU A CA 1
ATOM 697 C C . GLU A 1 89 ? 8.066 6.681 -4.752 1.00 98.44 89 GLU A C 1
ATOM 699 O O . GLU A 1 89 ? 7.609 6.937 -3.636 1.00 98.44 89 GLU A O 1
ATOM 704 N N . CYS A 1 90 ? 7.514 5.765 -5.552 1.00 98.31 90 CYS A N 1
ATOM 705 C CA . CYS A 1 90 ? 6.328 4.999 -5.171 1.00 98.31 90 CYS A CA 1
ATOM 706 C C . CYS A 1 90 ? 6.580 4.128 -3.932 1.00 98.31 90 CYS A C 1
ATOM 708 O O . CYS A 1 90 ? 5.706 4.009 -3.078 1.00 98.31 90 CYS A O 1
ATOM 710 N N . GLU A 1 91 ? 7.765 3.531 -3.800 1.00 98.44 91 GLU A N 1
ATOM 711 C CA . GLU A 1 91 ? 8.134 2.730 -2.629 1.00 98.44 91 GLU A CA 1
ATOM 712 C C . GLU A 1 91 ? 8.228 3.579 -1.356 1.00 98.44 91 GLU A C 1
ATOM 714 O O . GLU A 1 91 ? 7.742 3.158 -0.302 1.00 98.44 91 GLU A O 1
ATOM 719 N N . ARG A 1 92 ? 8.764 4.804 -1.454 1.00 98.56 92 ARG A N 1
ATOM 720 C CA . ARG A 1 92 ? 8.749 5.768 -0.341 1.00 98.56 92 ARG A CA 1
ATOM 721 C C . ARG A 1 92 ? 7.327 6.184 0.034 1.00 98.56 92 ARG A C 1
ATOM 723 O O . ARG A 1 92 ? 7.010 6.227 1.220 1.00 98.56 92 ARG A O 1
ATOM 730 N N . ASP A 1 93 ? 6.465 6.447 -0.950 1.00 98.56 93 ASP A N 1
ATOM 731 C CA . ASP A 1 93 ? 5.056 6.786 -0.703 1.00 98.56 93 ASP A CA 1
ATOM 732 C C . ASP A 1 93 ? 4.322 5.629 -0.007 1.00 98.56 93 ASP A C 1
ATOM 734 O O . ASP A 1 93 ? 3.675 5.832 1.019 1.00 98.56 93 ASP A O 1
ATOM 738 N N . VAL A 1 94 ? 4.497 4.387 -0.476 1.00 98.69 94 VAL A N 1
ATOM 739 C CA . VAL A 1 94 ? 3.931 3.192 0.177 1.00 98.69 94 VAL A CA 1
ATOM 740 C C . VAL A 1 94 ? 4.389 3.080 1.631 1.00 98.69 94 VAL A C 1
ATOM 742 O O . VAL A 1 94 ? 3.557 2.821 2.504 1.00 98.69 94 VAL A O 1
ATOM 745 N N . ALA A 1 95 ? 5.678 3.286 1.912 1.00 98.50 95 ALA A N 1
ATOM 746 C CA . ALA A 1 95 ? 6.197 3.255 3.278 1.00 98.50 95 ALA A CA 1
ATOM 747 C C . ALA A 1 95 ? 5.525 4.320 4.162 1.00 98.50 95 ALA A C 1
ATOM 749 O O . ALA A 1 95 ? 4.993 3.987 5.222 1.00 98.50 95 ALA A O 1
ATOM 750 N N . ALA A 1 96 ? 5.435 5.562 3.682 1.00 98.56 96 ALA A N 1
ATOM 751 C CA . ALA A 1 96 ? 4.786 6.653 4.405 1.00 98.56 96 ALA A CA 1
ATOM 752 C C . ALA A 1 96 ? 3.287 6.390 4.655 1.00 98.56 96 ALA A C 1
ATOM 754 O O . ALA A 1 96 ? 2.788 6.583 5.766 1.00 98.56 96 ALA A O 1
ATOM 755 N N . LYS A 1 97 ? 2.544 5.898 3.651 1.00 98.31 97 LYS A N 1
ATOM 756 C CA . LYS A 1 97 ? 1.119 5.548 3.820 1.00 98.31 97 LYS A CA 1
ATOM 757 C C . LYS A 1 97 ? 0.921 4.368 4.765 1.00 98.31 97 LYS A C 1
ATOM 759 O O . LYS A 1 97 ? -0.071 4.324 5.492 1.00 98.31 97 LYS A O 1
ATOM 764 N N . ARG A 1 98 ? 1.865 3.425 4.794 1.00 98.44 98 ARG A N 1
ATOM 765 C CA . ARG A 1 98 ? 1.839 2.299 5.730 1.00 98.44 98 ARG A CA 1
ATOM 766 C C . ARG A 1 98 ? 2.003 2.772 7.166 1.00 98.44 98 ARG A C 1
ATOM 768 O O . ARG A 1 98 ? 1.235 2.339 8.021 1.00 98.44 98 ARG A O 1
ATOM 775 N N . GLU A 1 99 ? 2.955 3.662 7.423 1.00 98.50 99 GLU A N 1
ATOM 776 C CA . GLU A 1 99 ? 3.147 4.267 8.744 1.00 98.50 99 GLU A CA 1
ATOM 777 C C . GLU A 1 99 ? 1.899 5.032 9.196 1.00 98.50 99 GLU A C 1
ATOM 779 O O . GLU A 1 99 ? 1.431 4.827 10.315 1.00 98.50 99 GLU A O 1
ATOM 784 N N . ALA A 1 100 ? 1.290 5.821 8.305 1.00 98.19 100 ALA A N 1
ATOM 785 C CA . ALA A 1 100 ? 0.046 6.533 8.597 1.00 98.19 100 ALA A CA 1
ATOM 786 C C . ALA A 1 100 ? -1.113 5.582 8.955 1.00 98.19 100 ALA A C 1
ATOM 788 O O . ALA A 1 100 ? -1.841 5.822 9.919 1.00 98.19 100 ALA A O 1
ATOM 789 N N . TRP A 1 101 ? -1.269 4.471 8.227 1.00 98.50 101 TRP A N 1
ATOM 790 C CA . TRP A 1 101 ? -2.288 3.465 8.540 1.00 98.50 101 TRP A CA 1
ATOM 791 C C . TRP A 1 101 ? -2.031 2.771 9.886 1.00 98.50 101 TRP A C 1
ATOM 793 O O . TRP A 1 101 ? -2.962 2.571 10.668 1.00 98.50 101 TRP A O 1
ATOM 803 N N . VAL A 1 102 ? -0.772 2.449 10.197 1.00 98.31 102 VAL A N 1
ATOM 804 C CA . VAL A 1 102 ? -0.392 1.876 11.498 1.00 98.31 102 VAL A CA 1
ATOM 805 C C . VAL A 1 102 ? -0.671 2.861 12.635 1.00 98.31 102 VAL A C 1
ATOM 807 O O . VAL A 1 102 ? -1.225 2.455 13.656 1.00 98.31 102 VAL A O 1
ATOM 810 N N . ALA A 1 103 ? -0.355 4.144 12.459 1.00 97.94 103 ALA A N 1
ATOM 811 C CA . ALA A 1 103 ? -0.660 5.181 13.441 1.00 97.94 103 ALA A CA 1
ATOM 812 C C . ALA A 1 103 ? -2.177 5.297 13.680 1.00 97.94 103 ALA A C 1
ATOM 814 O O . ALA A 1 103 ? -2.625 5.222 14.823 1.00 97.94 103 ALA A O 1
ATOM 815 N N . ALA A 1 104 ? -2.987 5.346 12.617 1.00 97.69 104 ALA A N 1
ATOM 816 C CA . ALA A 1 104 ? -4.447 5.380 12.737 1.00 97.69 104 ALA A CA 1
ATOM 817 C C . ALA A 1 104 ? -5.004 4.146 13.480 1.00 97.69 104 ALA A C 1
ATOM 819 O O . ALA A 1 104 ? -5.913 4.257 14.308 1.00 97.69 104 ALA A O 1
ATOM 820 N N . GLN A 1 105 ? -4.416 2.963 13.262 1.00 97.38 105 GLN A N 1
ATOM 821 C CA . GLN A 1 105 ? -4.754 1.766 14.035 1.00 97.38 105 GLN A CA 1
ATOM 822 C C . GLN A 1 105 ? -4.407 1.888 15.516 1.00 97.38 105 GLN A C 1
ATOM 824 O O . GLN A 1 105 ? -5.183 1.435 16.362 1.00 97.38 105 GLN A O 1
ATOM 829 N N . GLN A 1 106 ? -3.238 2.442 15.835 1.00 97.50 106 GLN A N 1
ATOM 830 C CA . GLN A 1 106 ? -2.796 2.643 17.214 1.00 97.50 106 GLN A CA 1
ATOM 831 C C . GLN A 1 106 ? -3.696 3.629 17.961 1.00 97.50 106 GLN A C 1
ATOM 833 O O . GLN A 1 106 ? -3.910 3.450 19.154 1.00 97.50 106 GLN A O 1
ATOM 838 N N . GLU A 1 107 ? -4.281 4.608 17.275 1.00 95.62 107 GLU A N 1
ATOM 839 C CA . GLU A 1 107 ? -5.243 5.540 17.871 1.00 95.62 107 GLU A CA 1
ATOM 840 C C . GLU A 1 107 ? -6.641 4.929 18.055 1.00 95.62 107 GLU A C 1
ATOM 842 O O . GLU A 1 107 ? -7.313 5.203 19.050 1.00 95.62 107 GLU A O 1
ATOM 847 N N . ARG A 1 108 ? -7.105 4.091 17.116 1.00 97.38 108 ARG A N 1
ATOM 848 C CA . ARG A 1 108 ? -8.436 3.463 17.197 1.00 97.38 108 ARG A CA 1
ATOM 849 C C . ARG A 1 108 ? -8.490 2.331 18.226 1.00 97.38 108 ARG A C 1
ATOM 851 O O . ARG A 1 108 ? -9.451 2.250 18.990 1.00 97.38 108 ARG A O 1
ATOM 858 N N . LYS A 1 109 ? -7.499 1.431 18.230 1.00 96.75 109 LYS A N 1
ATOM 859 C CA . LYS A 1 109 ? -7.528 0.189 19.033 1.00 96.75 109 LYS A CA 1
ATOM 860 C C . LYS A 1 109 ? -7.768 0.426 20.536 1.00 96.75 109 LYS A C 1
ATOM 862 O O . LYS A 1 109 ? -8.571 -0.313 21.101 1.00 96.75 109 LYS A O 1
ATOM 867 N N . PRO A 1 110 ? -7.149 1.424 21.196 1.00 97.50 110 PRO A N 1
ATOM 868 C CA . PRO A 1 110 ? -7.417 1.718 22.603 1.00 97.50 110 PRO A CA 1
ATOM 869 C C . PRO A 1 110 ? -8.870 2.122 22.867 1.00 97.50 110 PRO A C 1
ATOM 871 O O . PRO A 1 110 ? -9.453 1.663 23.842 1.00 97.50 110 PRO A O 1
ATOM 874 N N . LEU A 1 111 ? -9.480 2.920 21.983 1.00 96.44 111 LEU A N 1
ATOM 875 C CA . LEU A 1 111 ? -10.881 3.333 22.129 1.00 96.44 111 LEU A CA 1
ATOM 876 C C . LEU A 1 111 ? -11.849 2.161 21.971 1.00 96.44 111 LEU A C 1
ATOM 878 O O . LEU A 1 111 ? -12.873 2.119 22.645 1.00 96.44 111 LEU A O 1
ATOM 882 N N . GLU A 1 112 ? -11.536 1.206 21.098 1.00 95.62 112 GLU A N 1
ATOM 883 C CA . GLU A 1 112 ? -12.342 -0.010 20.986 1.00 95.62 112 GLU A CA 1
ATOM 884 C C . GLU A 1 112 ? -12.233 -0.901 22.211 1.00 95.62 112 GLU A C 1
ATOM 886 O O . GLU A 1 112 ? -13.255 -1.402 22.668 1.00 95.62 112 GLU A O 1
ATOM 891 N N . ARG A 1 113 ? -11.025 -1.064 22.760 1.00 97.38 113 ARG A N 1
ATOM 892 C CA . ARG A 1 113 ? -10.830 -1.810 24.009 1.00 97.38 113 ARG A CA 1
ATOM 893 C C . ARG A 1 113 ? -11.592 -1.163 25.158 1.00 97.38 113 ARG A C 1
ATOM 895 O O . ARG A 1 113 ? -12.345 -1.848 25.831 1.00 97.38 113 ARG A O 1
ATOM 902 N N . LEU A 1 114 ? -11.488 0.158 25.300 1.00 97.19 114 LEU A N 1
ATOM 903 C CA . LEU A 1 114 ? -12.231 0.899 26.317 1.00 97.19 114 LEU A CA 1
ATOM 904 C C . LEU A 1 114 ? -13.749 0.730 26.155 1.00 97.19 114 LEU A C 1
ATOM 906 O O . LEU A 1 114 ? -14.461 0.539 27.136 1.00 97.19 114 LEU A O 1
ATOM 910 N N . ARG A 1 115 ? -14.259 0.786 24.918 1.00 97.12 115 ARG A N 1
ATOM 911 C CA . ARG A 1 115 ? -15.681 0.547 24.646 1.00 97.12 115 ARG A CA 1
ATOM 912 C C . ARG A 1 115 ? -16.107 -0.862 25.055 1.00 97.12 115 ARG A C 1
ATOM 914 O O . ARG A 1 115 ? -17.184 -1.004 25.622 1.00 97.12 115 ARG A O 1
ATOM 921 N N . GLU A 1 116 ? -15.293 -1.867 24.748 1.00 96.69 116 GLU A N 1
ATOM 922 C CA . GLU A 1 116 ? -15.554 -3.266 25.097 1.00 96.69 116 GLU A CA 1
ATOM 923 C C . GLU A 1 116 ? -15.570 -3.470 26.618 1.00 96.69 116 GLU A C 1
ATOM 925 O O . GLU A 1 116 ? -16.533 -4.012 27.148 1.00 96.69 116 GLU A O 1
ATOM 930 N N . GLU A 1 117 ? -14.576 -2.940 27.333 1.00 97.06 117 GLU A N 1
ATOM 931 C CA . GLU A 1 117 ? -14.504 -2.988 28.800 1.00 97.06 117 GLU A CA 1
ATOM 932 C C . GLU A 1 117 ? -15.721 -2.309 29.452 1.00 97.06 117 GLU A C 1
ATOM 934 O O . GLU A 1 117 ? -16.360 -2.872 30.342 1.00 97.06 117 GLU A O 1
ATOM 939 N N . MET A 1 118 ? -16.105 -1.120 28.971 1.00 96.25 118 MET A N 1
ATOM 940 C CA . MET A 1 118 ? -17.305 -0.428 29.455 1.00 96.25 118 MET A CA 1
ATOM 941 C C . MET A 1 118 ? -18.586 -1.202 29.141 1.00 96.25 118 MET A C 1
ATOM 943 O O . MET A 1 118 ? -19.542 -1.156 29.917 1.00 96.25 118 MET A O 1
ATOM 947 N N . HIS A 1 119 ? -18.632 -1.889 28.000 1.00 95.94 119 HIS A N 1
ATOM 948 C CA . HIS A 1 119 ? -19.788 -2.689 27.635 1.00 95.94 119 HIS A CA 1
ATOM 949 C C . HIS A 1 119 ? -19.934 -3.907 28.547 1.00 95.94 119 HIS A C 1
ATOM 951 O O . HIS A 1 119 ? -21.040 -4.161 29.018 1.00 95.94 119 HIS A O 1
ATOM 957 N N . GLN A 1 120 ? -18.832 -4.599 28.838 1.00 96.19 120 GLN A N 1
ATOM 958 C CA . GLN A 1 120 ? -18.802 -5.729 29.767 1.00 96.19 120 GLN A CA 1
ATOM 959 C C . GLN A 1 120 ? -19.249 -5.302 31.167 1.00 96.19 120 GLN A C 1
ATOM 961 O O . GLN A 1 120 ? -20.185 -5.881 31.706 1.00 96.19 120 GLN A O 1
ATOM 966 N N . SER A 1 121 ? -18.700 -4.206 31.703 1.00 94.94 121 SER A N 1
ATOM 967 C CA . SER A 1 121 ? -19.137 -3.666 33.000 1.00 94.94 121 SER A CA 1
ATOM 968 C C . SER A 1 121 ? -20.629 -3.307 33.019 1.00 94.94 121 SER A C 1
ATOM 970 O O . SER A 1 121 ? -21.317 -3.576 34.001 1.00 94.94 121 SER A O 1
ATOM 972 N N . HIS A 1 122 ? -21.164 -2.747 31.929 1.00 94.81 122 HIS A N 1
ATOM 973 C CA . HIS A 1 122 ? -22.598 -2.478 31.826 1.00 94.81 122 HIS A CA 1
ATOM 974 C C . HIS A 1 122 ? -23.444 -3.760 31.823 1.00 94.81 122 HIS A C 1
ATOM 976 O O . HIS A 1 122 ? -24.519 -3.765 32.420 1.00 94.81 122 HIS A O 1
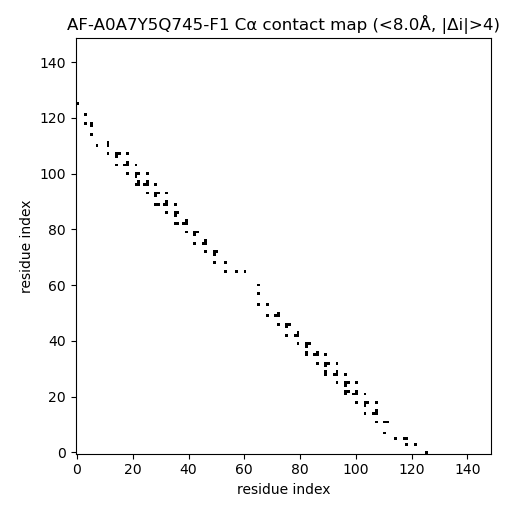ATOM 982 N N . GLN A 1 123 ? -22.987 -4.823 31.154 1.00 94.56 123 GLN A N 1
ATOM 983 C CA . GLN A 1 123 ? -23.672 -6.120 31.157 1.00 94.56 123 GLN A CA 1
ATOM 984 C C . GLN A 1 123 ? -23.688 -6.728 32.563 1.00 94.56 123 GLN A C 1
ATOM 986 O O . GLN A 1 123 ? -24.755 -7.110 33.032 1.00 94.56 123 GLN A O 1
ATOM 991 N N . GLU A 1 124 ? -22.558 -6.715 33.271 1.00 94.69 124 GLU A N 1
ATOM 992 C CA . GLU A 1 124 ? -22.468 -7.207 34.652 1.00 94.69 124 GLU A CA 1
ATOM 993 C C . GLU A 1 124 ? -23.406 -6.449 35.606 1.00 94.69 124 GLU A C 1
ATOM 995 O O . GLU A 1 124 ? -24.054 -7.046 36.468 1.00 94.69 124 GLU A O 1
ATOM 1000 N N . ASP A 1 125 ? -23.510 -5.126 35.459 1.00 93.06 125 ASP A N 1
ATOM 1001 C CA . ASP A 1 125 ? -24.412 -4.310 36.277 1.00 93.06 125 ASP A CA 1
ATOM 1002 C C . ASP A 1 125 ? -25.889 -4.579 35.960 1.00 93.06 125 ASP A C 1
ATOM 1004 O O . ASP A 1 125 ? -26.729 -4.585 36.865 1.00 93.06 125 ASP A O 1
ATOM 1008 N N . VAL A 1 126 ? -26.208 -4.815 34.685 1.00 92.88 126 VAL A N 1
ATOM 1009 C CA . VAL A 1 126 ? -27.541 -5.232 34.240 1.00 92.88 126 VAL A CA 1
ATOM 1010 C C . VAL A 1 126 ? -27.897 -6.590 34.838 1.00 92.88 126 VAL A C 1
ATOM 1012 O O . VAL A 1 126 ? -28.933 -6.694 35.489 1.00 92.88 126 VAL A O 1
ATOM 1015 N N . GLU A 1 127 ? -27.027 -7.588 34.707 1.00 92.19 127 GLU A N 1
ATOM 1016 C CA . GLU A 1 127 ? -27.232 -8.930 35.263 1.00 92.19 127 GLU A CA 1
ATOM 1017 C C . GLU A 1 127 ? -27.433 -8.885 36.781 1.00 92.19 127 GLU A C 1
ATOM 1019 O O . GLU A 1 127 ? -28.376 -9.477 37.310 1.00 92.19 127 GLU A O 1
ATOM 1024 N N . ARG A 1 128 ? -26.609 -8.105 37.493 1.00 92.56 128 ARG A N 1
ATOM 1025 C 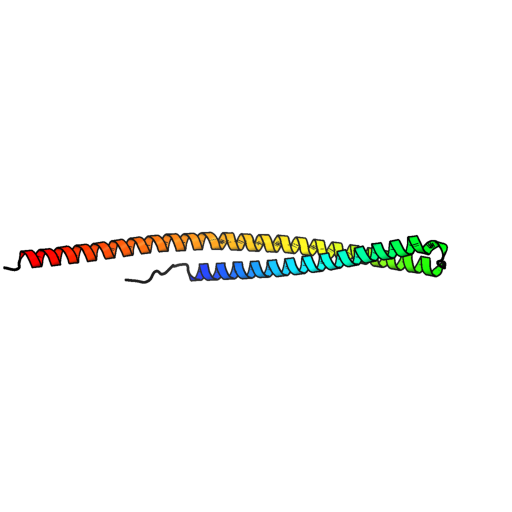CA . ARG A 1 128 ? -26.739 -7.923 38.945 1.00 92.56 128 ARG A CA 1
ATOM 1026 C C . ARG A 1 128 ? -28.078 -7.287 39.320 1.00 92.56 128 ARG A C 1
ATOM 1028 O O . ARG A 1 128 ? -28.700 -7.701 40.296 1.00 92.56 128 ARG A O 1
ATOM 1035 N N . ALA A 1 129 ? -28.538 -6.293 38.561 1.00 90.56 129 ALA A N 1
ATOM 1036 C CA . ALA A 1 129 ? -29.832 -5.659 38.795 1.00 90.56 129 ALA A CA 1
ATOM 1037 C C . ALA A 1 129 ? -31.008 -6.610 38.504 1.00 90.56 129 ALA A C 1
ATOM 1039 O O . ALA A 1 129 ? -31.977 -6.622 39.264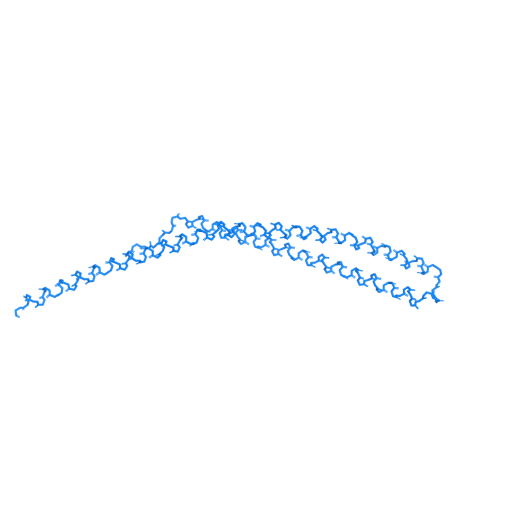 1.00 90.56 129 ALA A O 1
ATOM 1040 N N . GLU A 1 130 ? -30.933 -7.424 37.446 1.00 90.50 130 GLU A N 1
ATOM 1041 C CA . GLU A 1 130 ? -31.946 -8.449 37.145 1.00 90.50 130 GLU A CA 1
ATOM 1042 C C . GLU A 1 130 ? -32.009 -9.523 38.232 1.00 90.50 130 GLU A C 1
ATOM 1044 O O . GLU A 1 130 ? -33.104 -9.941 38.621 1.00 90.50 130 GLU A O 1
ATOM 1049 N N . GLN A 1 131 ? -30.856 -9.931 38.762 1.00 91.75 131 GLN A N 1
ATOM 1050 C CA . GLN A 1 131 ? -30.783 -10.914 39.835 1.00 91.75 131 GLN A CA 1
ATOM 1051 C C . GLN A 1 131 ? -31.463 -10.409 41.112 1.00 91.75 131 GLN A C 1
ATOM 1053 O O . GLN A 1 131 ? -32.315 -11.110 41.652 1.00 91.75 131 GLN A O 1
ATOM 1058 N N . VAL A 1 132 ? -31.189 -9.166 41.534 1.00 91.50 132 VAL A N 1
ATOM 1059 C CA . VAL A 1 132 ? -31.855 -8.557 42.703 1.00 91.50 132 VAL A CA 1
ATOM 1060 C C . VAL A 1 132 ? -33.374 -8.529 42.523 1.00 91.50 132 VAL A C 1
ATOM 1062 O O . VAL A 1 132 ? -34.108 -8.947 43.414 1.00 91.50 132 VAL A O 1
ATOM 1065 N N . VAL A 1 133 ? -33.860 -8.094 41.356 1.00 90.81 133 VAL A N 1
ATOM 1066 C CA . VAL A 1 133 ? -35.304 -8.056 41.071 1.00 90.81 133 VAL A CA 1
ATOM 1067 C C . VAL A 1 133 ? -35.915 -9.462 41.104 1.00 90.81 133 VAL A C 1
ATOM 1069 O O . VAL A 1 133 ? -37.015 -9.650 41.624 1.00 90.81 133 VAL A O 1
ATOM 1072 N N . THR A 1 134 ? -35.214 -10.460 40.566 1.00 90.19 134 THR A N 1
ATOM 1073 C CA . THR A 1 134 ? -35.683 -11.852 40.542 1.00 90.19 134 THR A CA 1
ATOM 1074 C C . THR A 1 134 ? -35.766 -12.439 41.950 1.00 90.19 134 THR A C 1
ATOM 1076 O O . THR A 1 134 ? -36.780 -13.053 42.298 1.00 90.19 134 THR A O 1
ATOM 1079 N N . ASP A 1 135 ? -34.749 -12.198 42.777 1.00 90.25 135 ASP A N 1
ATOM 1080 C CA . ASP A 1 135 ? -34.704 -12.646 44.168 1.00 90.25 135 ASP A CA 1
ATOM 1081 C C . ASP A 1 135 ? -35.819 -11.987 44.999 1.00 90.25 135 ASP A C 1
ATOM 1083 O O . ASP A 1 135 ? -36.532 -12.671 45.738 1.00 90.25 135 ASP A O 1
ATOM 1087 N N . GLU A 1 136 ? -36.057 -10.683 44.824 1.00 88.81 136 GLU A N 1
ATOM 1088 C CA . GLU A 1 136 ? -37.164 -9.970 45.477 1.00 88.81 136 GLU A CA 1
ATOM 1089 C C . GLU A 1 136 ? -38.534 -10.554 45.098 1.00 88.81 136 GLU A C 1
ATOM 1091 O O . GLU A 1 136 ? -39.377 -10.803 45.967 1.00 88.81 136 GLU A O 1
ATOM 1096 N N . VAL A 1 137 ? -38.766 -10.825 43.808 1.00 90.00 137 VAL A N 1
ATOM 1097 C CA . VAL A 1 137 ? -40.012 -11.448 43.330 1.00 90.00 137 VAL A CA 1
ATOM 1098 C C . VAL A 1 137 ? -40.185 -12.852 43.913 1.00 90.00 137 VAL A C 1
ATOM 1100 O O . VAL A 1 137 ? -41.295 -13.206 44.330 1.00 90.00 137 VAL A O 1
ATOM 1103 N N . ALA A 1 138 ? -39.110 -13.640 43.990 1.00 88.62 138 ALA A N 1
ATOM 1104 C CA . ALA A 1 138 ? -39.134 -14.974 44.580 1.00 88.62 138 ALA A CA 1
ATOM 1105 C C . ALA A 1 138 ? -39.489 -14.929 46.075 1.00 88.62 138 ALA A C 1
ATOM 1107 O O . ALA A 1 138 ? -40.370 -15.674 46.514 1.00 88.62 138 ALA A O 1
ATOM 1108 N N . ILE A 1 139 ? -38.886 -14.012 46.841 1.00 88.06 139 ILE A N 1
ATOM 1109 C CA . ILE A 1 139 ? -39.181 -13.814 48.268 1.00 88.06 139 ILE A CA 1
ATOM 1110 C C . ILE A 1 139 ? -40.645 -13.407 48.464 1.00 88.06 139 ILE A C 1
ATOM 1112 O O . ILE A 1 139 ? -41.339 -13.999 49.295 1.00 88.06 139 ILE A O 1
ATOM 1116 N N . ILE A 1 140 ? -41.159 -12.445 47.688 1.00 86.50 140 ILE A N 1
ATOM 1117 C CA . ILE A 1 140 ? -42.564 -12.011 47.779 1.00 86.50 140 ILE A CA 1
ATOM 1118 C C . ILE A 1 140 ? -43.512 -13.167 47.434 1.00 86.50 140 ILE A C 1
ATOM 1120 O O . ILE A 1 140 ? -44.522 -13.371 48.114 1.00 86.50 140 ILE A O 1
ATOM 1124 N N . GLY A 1 141 ? -43.196 -13.935 46.389 1.00 83.88 141 GLY A N 1
ATOM 1125 C CA . GLY A 1 141 ? -43.976 -15.096 45.966 1.00 83.88 141 GLY A CA 1
ATOM 1126 C C . GLY A 1 141 ? -44.022 -16.195 47.029 1.00 83.88 141 GLY A C 1
ATOM 1127 O O . GLY A 1 141 ? -45.101 -16.707 47.335 1.00 83.88 141 GLY A O 1
ATOM 1128 N N . PHE A 1 142 ? -42.877 -16.514 47.636 1.00 82.44 142 PHE A N 1
ATOM 1129 C CA . PHE A 1 142 ? -42.777 -17.474 48.735 1.00 82.44 142 PHE A CA 1
ATOM 1130 C C . PHE A 1 142 ? -43.579 -17.009 49.958 1.00 82.44 142 PHE A C 1
ATOM 1132 O O . PHE A 1 142 ? -44.454 -17.728 50.439 1.00 82.44 142 PHE A O 1
ATOM 1139 N N . SER A 1 143 ? -43.386 -15.752 50.367 1.00 78.12 143 SER A N 1
ATOM 1140 C CA . SER A 1 143 ? -44.089 -15.129 51.500 1.00 78.12 143 SER A CA 1
ATOM 1141 C C . SER A 1 143 ? -45.616 -15.131 51.342 1.00 78.12 143 SER A C 1
ATOM 1143 O O . SER A 1 143 ? -46.352 -15.186 52.327 1.00 78.12 143 SER A O 1
ATOM 1145 N N . ARG A 1 144 ? -46.123 -15.049 50.103 1.00 75.44 144 ARG A N 1
ATOM 1146 C CA . ARG A 1 144 ? -47.564 -15.134 49.805 1.00 75.44 144 ARG A CA 1
ATOM 1147 C C . ARG A 1 144 ? -48.107 -16.560 49.875 1.00 75.44 144 ARG A C 1
ATOM 1149 O O . ARG A 1 144 ? -49.262 -16.719 50.252 1.00 75.44 144 ARG A O 1
ATOM 1156 N N . ARG A 1 145 ? -47.309 -17.575 49.527 1.00 73.12 145 ARG A N 1
ATOM 1157 C CA . ARG A 1 145 ? -47.703 -18.989 49.665 1.00 73.12 145 ARG A CA 1
ATOM 1158 C C . ARG A 1 145 ? -47.744 -19.437 51.123 1.00 73.12 145 ARG A C 1
ATOM 1160 O O . ARG A 1 145 ? -48.653 -20.168 51.478 1.00 73.12 145 ARG A O 1
ATOM 1167 N N . GLU A 1 146 ? -46.823 -18.964 51.960 1.00 66.62 146 GLU A N 1
ATOM 1168 C CA . GLU A 1 146 ? -46.817 -19.270 53.402 1.00 66.62 146 GLU A CA 1
ATOM 1169 C C . GLU A 1 146 ? -47.985 -18.632 54.172 1.00 66.62 146 GLU A C 1
ATOM 1171 O O . GLU A 1 146 ? -48.404 -19.146 55.203 1.00 66.62 146 GLU A O 1
ATOM 1176 N N . LYS A 1 147 ? -48.520 -17.506 53.681 1.00 58.88 147 LYS A N 1
ATOM 1177 C CA . LYS A 1 147 ? -49.665 -16.799 54.284 1.00 58.88 147 LYS A CA 1
ATOM 1178 C C . LYS A 1 147 ? -51.028 -17.191 53.701 1.00 58.88 147 LYS A C 1
ATOM 1180 O O . LYS A 1 147 ? -52.032 -16.601 54.100 1.00 58.88 147 LYS A O 1
ATOM 1185 N N . ALA A 1 148 ? -51.080 -18.126 52.753 1.00 52.34 148 ALA A N 1
ATOM 1186 C CA . ALA A 1 148 ? -52.342 -18.668 52.261 1.00 52.34 148 ALA A CA 1
ATOM 1187 C C . ALA A 1 148 ? -52.828 -19.770 53.233 1.00 52.34 148 ALA A C 1
ATOM 1189 O O . ALA A 1 148 ? -52.033 -20.662 53.530 1.00 52.34 148 ALA A O 1
ATOM 1190 N N . PRO A 1 149 ? -54.063 -19.678 53.769 1.00 54.34 149 PRO A N 1
ATOM 1191 C CA . PRO A 1 149 ? -54.608 -20.613 54.760 1.00 54.34 149 PRO A CA 1
ATOM 1192 C C . PRO A 1 149 ? -54.838 -22.027 54.214 1.00 54.34 149 PRO A C 1
ATOM 11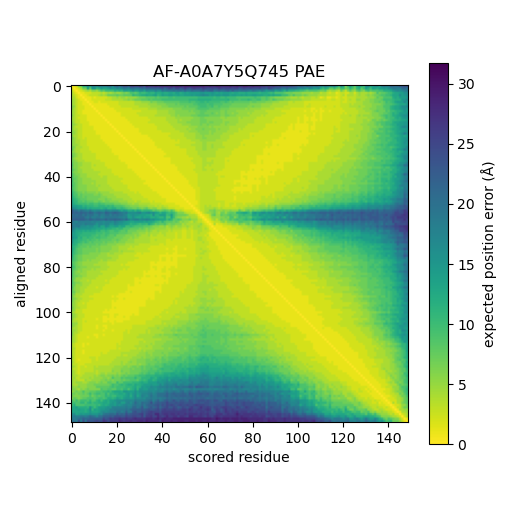94 O O . PRO A 1 149 ? -55.061 -22.166 52.988 1.00 54.34 149 PRO A O 1
#

Foldseek 3Di:
DDDDDDPCVVVLVVLVVQLVVLVVQLVVLVVQLVVLVVQLVVLVVVLVVLVVCCVVCVVVDDPVRNVVSVVVNVVSVVVNVVSVVSNVVSVVSSVVSVVSSVVSCVVNVVSVVVSVVSVVVVVVVVVVVVVVVVVVVVVVVVVVVVPDD

Sequence (149 aa):
MKRFEFPLESVLRLRRFAEAEARQALQEAVARRNSAEDALQRTRRQIADATARLAGGMSAMRAAEVVNSWRELDLLAETALKQEAILAECERDVAAKREAWVAAQQERKPLERLREEMHQSHQEDVERAEQVVTDEVAIIGFSRREKAP

Secondary structure (DSSP, 8-state):
-PPP--TTHHHHHHHHHHHHHHHHHHHHHHHHHHHHHHHHHHHHHHHHHHHHHHHHHTTTS-HHHHHHHHHHHHHHHHHHHHHHHHHHHHHHHHHHHHHHHHHHHHHHHHHHHHHHHHHHHHHHHHHHHHHHHHHHHHHHHHHHHHT--

pLDDT: mean 93.17, std 8.43, range [52.34, 98.69]

Mean predicted aligned error: 6.93 Å

Nearest PDB structures (foldseek):
  7o3z-assembly1_F  TM=7.753E-01  e=7.240E-02  Synechocystis sp. PCC 6803 substr. Kazusa
  7o40-assembly1_F  TM=7.094E-01  e=5.442E-02  Synechocystis sp. PCC 6803 substr. Kazusa
  8qbr-assembly1_A  TM=7.296E-01  e=1.143E-01  Nostoc punctiforme
  8qbw-assembly1_A  TM=7.427E-01  e=1.705E-01  Nostoc punctiforme
  5y06-assembly1_A  TM=4.351E-01  e=1.492E+00  Mycolicibacterium smegmatis MC2 155

Solvent-accessible surface area (backbone atoms only — not comparable to full-atom values): 7869 Å² total; per-residue (Å²): 132,86,78,92,76,63,95,56,50,69,57,47,50,50,32,51,48,51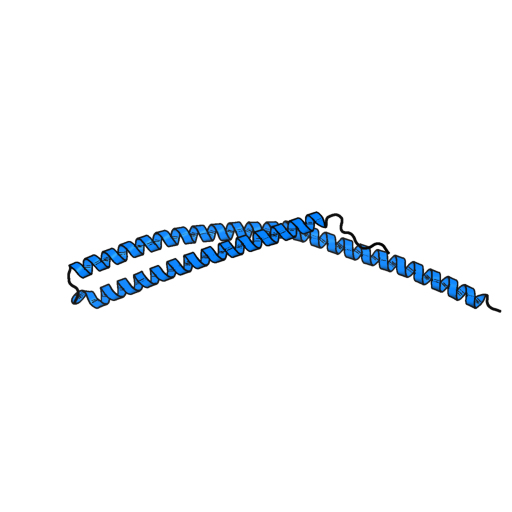,28,50,53,29,47,50,54,25,51,54,31,46,53,50,28,51,53,33,48,54,51,33,54,50,42,54,50,51,45,53,52,52,51,50,50,50,69,76,40,55,92,79,52,54,74,69,57,53,54,51,52,51,53,51,46,53,54,42,51,55,50,36,55,54,33,51,53,52,28,54,50,27,51,52,48,30,52,54,30,46,51,50,24,52,50,30,46,64,64,32,52,59,52,52,50,52,46,49,54,54,48,51,54,50,50,54,54,49,53,53,52,52,48,55,54,50,52,53,52,50,52,54,53,49,58,51,58,75,68,53,132